Protein AF-A0A395M473-F1 (afdb_monomer_lite)

Secondary structure (DSSP, 8-state):
--SSTTHHHHTTSTTSS--PPPHHHHHHHHHHHHHHHHHHHHHHHHHHHHHHHHHHHHHHHHHHHHHHHTT---HHHHHHHHHHHHHHHHHHHHHHHHHHHHHHHHHHHHHHHHS---HHHHHHHHHHHHHHHHHHHHHHHHHHHHHHHHHHHHHHHHHHHHHHHHHHHHHHHHTT-

Radius of gyration: 30.85 Å; chains: 1; bounding box: 81×18×109 Å

Structure (mmCIF, N/CA/C/O backbone):
data_AF-A0A395M473-F1
#
_entry.id   AF-A0A395M473-F1
#
loop_
_atom_site.group_PDB
_atom_site.id
_atom_site.type_symbol
_atom_site.label_atom_id
_atom_site.label_alt_id
_atom_site.label_comp_id
_atom_site.label_asym_id
_atom_site.label_entity_id
_atom_site.label_seq_id
_atom_site.pdbx_PDB_ins_code
_atom_site.Cartn_x
_atom_site.Cartn_y
_atom_site.Cartn_z
_atom_site.occupancy
_atom_site.B_iso_or_equiv
_atom_site.auth_seq_id
_atom_site.auth_comp_id
_atom_site.auth_asym_id
_atom_site.auth_atom_id
_atom_site.pdbx_PDB_model_num
ATOM 1 N N . MET A 1 1 ? -49.640 -0.826 61.946 1.00 47.56 1 MET A N 1
ATOM 2 C CA . MET A 1 1 ? -48.258 -1.344 61.805 1.00 47.56 1 MET A CA 1
ATOM 3 C C . MET A 1 1 ? -48.010 -2.158 60.526 1.00 47.56 1 MET A C 1
ATOM 5 O O . MET A 1 1 ? -46.864 -2.284 60.138 1.00 47.56 1 MET A O 1
ATOM 9 N N . GLN A 1 2 ? -49.032 -2.677 59.828 1.00 48.66 2 GLN A N 1
ATOM 10 C CA . GLN A 1 2 ? -48.841 -3.592 58.683 1.00 48.66 2 GLN A CA 1
ATOM 11 C C . GLN A 1 2 ? -48.770 -2.907 57.298 1.00 48.66 2 GLN A C 1
ATOM 13 O O . GLN A 1 2 ? -48.443 -3.550 56.309 1.00 48.66 2 GLN A O 1
ATOM 18 N N . LYS A 1 3 ? -49.053 -1.597 57.215 1.00 46.44 3 LYS A N 1
ATOM 19 C CA . LYS A 1 3 ? -49.082 -0.838 55.947 1.00 46.44 3 LYS A CA 1
ATOM 20 C C . LYS A 1 3 ? -47.818 -0.010 55.667 1.00 46.44 3 LYS A C 1
ATOM 22 O O . LYS A 1 3 ? -47.643 0.435 54.541 1.00 46.44 3 LYS A O 1
ATOM 27 N N . LEU A 1 4 ? -46.924 0.160 56.650 1.00 49.34 4 LEU A N 1
ATOM 28 C CA . LEU A 1 4 ? -45.648 0.874 56.458 1.00 49.34 4 LEU A CA 1
ATOM 29 C C . LEU A 1 4 ? -44.514 -0.024 55.936 1.00 49.34 4 LEU A C 1
ATOM 31 O O . LEU A 1 4 ? -43.548 0.483 55.379 1.00 49.34 4 LEU A O 1
ATOM 35 N N . LEU A 1 5 ? -44.639 -1.347 56.068 1.00 50.34 5 LEU A N 1
ATOM 36 C CA . LEU A 1 5 ? -43.609 -2.296 55.627 1.00 50.34 5 LEU A CA 1
ATOM 37 C C . LEU A 1 5 ? -43.625 -2.556 54.111 1.00 50.34 5 LEU A C 1
ATOM 39 O O . LEU A 1 5 ? -42.626 -3.009 53.566 1.00 50.34 5 LEU A O 1
ATOM 43 N N . PHE A 1 6 ? -44.713 -2.220 53.410 1.00 48.31 6 PHE A N 1
ATOM 44 C CA . PHE A 1 6 ? -44.801 -2.398 51.955 1.00 48.31 6 PHE A CA 1
ATOM 45 C C . PHE A 1 6 ? -44.182 -1.246 51.153 1.00 48.31 6 PHE A C 1
ATOM 47 O O . PHE A 1 6 ? -43.722 -1.464 50.037 1.00 48.31 6 PHE A O 1
ATOM 54 N N . PHE A 1 7 ? -44.108 -0.036 51.716 1.00 44.75 7 PHE A N 1
ATOM 55 C CA . PHE A 1 7 ? -43.535 1.120 51.013 1.00 44.75 7 PHE A CA 1
ATOM 56 C C . PHE A 1 7 ? -41.999 1.150 51.036 1.00 44.75 7 PHE A C 1
ATOM 58 O O . PHE A 1 7 ? -41.388 1.696 50.122 1.00 44.75 7 PHE A O 1
ATOM 65 N N . LEU A 1 8 ? -41.367 0.509 52.024 1.00 47.22 8 LEU A N 1
ATOM 66 C CA . LEU A 1 8 ? -39.905 0.385 52.095 1.00 47.22 8 LEU A CA 1
ATOM 67 C C . LEU A 1 8 ? -39.349 -0.792 51.277 1.00 47.22 8 LEU A C 1
ATOM 69 O O . LEU A 1 8 ? -38.161 -0.803 50.977 1.00 47.22 8 LEU A O 1
ATOM 73 N N . LEU A 1 9 ? -40.192 -1.745 50.863 1.00 44.78 9 LEU A N 1
ATOM 74 C CA . LEU A 1 9 ? -39.761 -2.872 50.027 1.00 44.78 9 LEU A CA 1
ATOM 75 C C . LEU A 1 9 ? -39.761 -2.541 48.522 1.00 44.78 9 LEU A C 1
ATOM 77 O O . LEU A 1 9 ? -39.071 -3.196 47.750 1.00 44.78 9 LEU A O 1
ATOM 81 N N . ILE A 1 10 ? -40.513 -1.517 48.099 1.00 49.78 10 ILE A N 1
ATOM 82 C CA . ILE A 1 10 ? -40.657 -1.147 46.679 1.00 49.78 10 ILE A CA 1
ATOM 83 C C . ILE A 1 10 ? -39.619 -0.090 46.255 1.00 49.78 10 ILE A C 1
ATOM 85 O O . ILE A 1 10 ? -39.241 -0.040 45.090 1.00 49.78 10 ILE A O 1
ATOM 89 N N . LEU A 1 11 ? -39.074 0.699 47.192 1.00 46.94 11 LEU A N 1
ATOM 90 C CA . LEU A 1 11 ? -38.023 1.688 46.895 1.00 46.94 11 LEU A CA 1
ATOM 91 C C . LEU A 1 11 ? -36.595 1.108 46.837 1.00 46.94 11 LEU A C 1
ATOM 93 O O . LEU A 1 11 ? -35.667 1.824 46.471 1.00 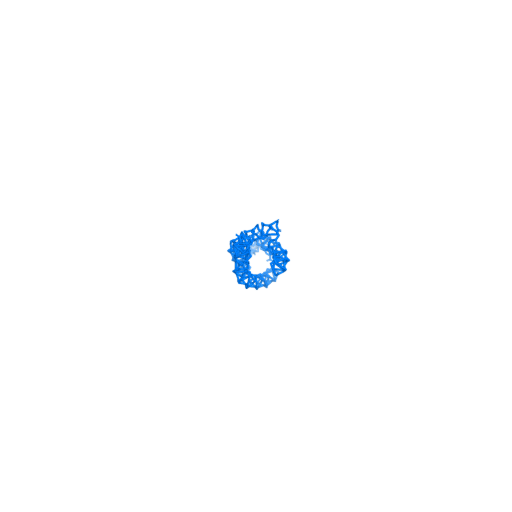46.94 11 LEU A O 1
ATOM 97 N N . GLY A 1 12 ? -36.406 -0.166 47.192 1.00 46.22 12 GLY A N 1
ATOM 98 C CA . GLY A 1 12 ? -35.099 -0.838 47.166 1.00 46.22 12 GLY A CA 1
ATOM 99 C C . GLY A 1 12 ? -34.760 -1.538 45.845 1.00 46.22 12 GLY A C 1
ATOM 100 O O . GLY A 1 12 ? -33.629 -1.985 45.675 1.00 46.22 12 GLY A O 1
ATOM 101 N N . LEU A 1 13 ? -35.712 -1.639 44.909 1.00 48.09 13 LEU A N 1
ATOM 102 C CA . LEU A 1 13 ? -35.548 -2.398 43.661 1.00 48.09 13 LEU A CA 1
ATOM 103 C C . LEU A 1 13 ? -35.296 -1.531 42.416 1.00 48.09 13 LEU A C 1
ATOM 105 O O . LEU A 1 13 ? -35.202 -2.064 41.316 1.00 48.09 13 LEU A O 1
ATOM 109 N N . SER A 1 14 ? -35.157 -0.213 42.573 1.00 50.44 14 SER A N 1
ATOM 110 C CA . SER A 1 14 ? -34.930 0.718 41.453 1.00 50.44 14 SER A CA 1
ATOM 111 C C . SER A 1 14 ? -33.446 0.938 41.122 1.00 50.44 14 SER A C 1
ATOM 113 O O . SER A 1 14 ? -33.132 1.690 40.207 1.00 50.44 14 SER A O 1
ATOM 115 N N . GLY A 1 15 ? -32.527 0.335 41.887 1.00 45.97 15 GLY A N 1
ATOM 116 C CA . GLY A 1 15 ? -31.074 0.512 41.736 1.00 45.97 15 GLY A CA 1
ATOM 117 C C . GLY A 1 15 ? -30.386 -0.510 40.827 1.00 45.97 15 GLY A C 1
ATOM 118 O O . GLY A 1 15 ? -29.175 -0.442 40.638 1.00 45.97 15 GLY A O 1
ATOM 119 N N . LEU A 1 16 ? -31.129 -1.466 40.273 1.00 55.25 16 LEU A N 1
ATOM 120 C CA . LEU A 1 16 ? -30.615 -2.452 39.330 1.00 55.25 16 LEU A CA 1
ATOM 121 C C . LEU A 1 16 ? -31.297 -2.214 37.988 1.00 55.25 16 LEU A C 1
ATOM 123 O O . LEU A 1 16 ? -32.508 -2.039 37.952 1.00 55.25 16 LEU A O 1
ATOM 127 N N . LEU A 1 17 ? -30.522 -2.293 36.904 1.00 55.31 17 LEU A N 1
ATOM 128 C CA . LEU A 1 17 ? -30.926 -2.156 35.492 1.00 55.31 17 LEU A CA 1
ATOM 129 C C . LEU A 1 17 ? -30.682 -0.774 34.872 1.00 55.31 17 LEU A C 1
ATOM 131 O O . LEU A 1 17 ? -31.530 -0.178 34.218 1.00 55.31 17 LEU A O 1
ATOM 135 N N . GLY A 1 18 ? -29.434 -0.334 34.997 1.00 51.81 18 GLY A N 1
ATOM 136 C CA . GLY A 1 18 ? -28.829 0.648 34.108 1.00 51.81 18 GLY A CA 1
ATOM 137 C C . GLY A 1 18 ? -27.312 0.493 34.055 1.00 51.81 18 GLY A C 1
ATOM 138 O O . GLY A 1 18 ? -26.608 1.492 34.150 1.00 51.81 18 GLY A O 1
ATOM 139 N N . CYS A 1 19 ? -26.786 -0.739 33.973 1.00 67.00 19 CYS A N 1
ATOM 140 C CA . CYS A 1 19 ? -25.354 -0.956 33.734 1.00 67.00 19 CYS A CA 1
ATOM 141 C C . CYS A 1 19 ? -25.028 -0.541 32.295 1.00 67.00 19 CYS A C 1
ATOM 143 O O . CYS A 1 19 ? -25.028 -1.361 31.379 1.00 67.00 19 CYS A O 1
ATOM 145 N N . GLY A 1 20 ? -24.816 0.758 32.092 1.00 78.00 20 GLY A N 1
ATOM 146 C CA . GLY A 1 20 ? -24.202 1.274 30.880 1.00 78.00 20 GLY A CA 1
ATOM 147 C C . GLY A 1 20 ? -22.752 0.788 30.743 1.00 78.00 20 GLY A C 1
ATOM 148 O O . GLY A 1 20 ? -22.197 0.206 31.679 1.00 78.00 20 GLY A O 1
ATOM 149 N N . PRO A 1 21 ? -22.127 1.033 29.582 1.00 87.88 21 PRO A N 1
ATOM 150 C CA . PRO A 1 21 ? -20.719 0.731 29.361 1.00 87.88 21 PRO A CA 1
ATOM 151 C C . PRO A 1 21 ? -19.829 1.295 30.467 1.00 87.88 21 PRO A C 1
ATOM 153 O O . PRO A 1 21 ? -19.994 2.444 30.886 1.00 87.88 21 PRO A O 1
ATOM 156 N N . SER A 1 22 ? -18.847 0.512 30.905 1.00 93.44 22 SER A N 1
ATOM 157 C CA . SER A 1 22 ? -17.818 1.011 31.805 1.00 93.44 22 SER A CA 1
ATOM 158 C C . SER A 1 22 ? -16.977 2.086 31.112 1.00 93.44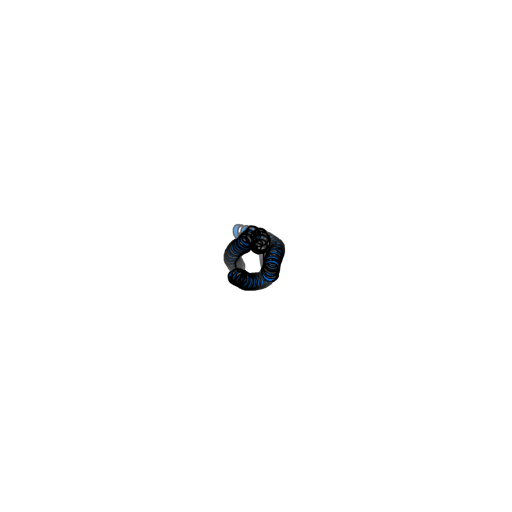 22 SER A C 1
ATOM 160 O O . SER A 1 22 ? -16.848 2.130 29.884 1.00 93.44 22 SER A O 1
ATOM 162 N N . LYS A 1 23 ? -16.339 2.943 31.913 1.00 95.12 23 LYS A N 1
ATOM 163 C CA . LYS A 1 23 ? -15.396 3.945 31.402 1.00 95.12 23 LYS A CA 1
ATOM 164 C C . LYS A 1 23 ? -14.282 3.305 30.562 1.00 95.12 23 LYS A C 1
ATOM 166 O O . LYS A 1 23 ? -13.934 3.843 29.517 1.00 95.12 23 LYS A O 1
ATOM 171 N N . GLU A 1 24 ? -13.767 2.148 30.982 1.00 95.69 24 GLU A N 1
ATOM 172 C CA . GLU A 1 24 ? -12.715 1.430 30.249 1.00 95.69 24 GLU A CA 1
ATOM 173 C C . GLU A 1 24 ? -13.198 0.885 28.898 1.00 95.69 24 GLU A C 1
ATOM 175 O O . GLU A 1 24 ? -12.449 0.915 27.922 1.00 95.69 24 GLU A O 1
ATOM 180 N N . GLN A 1 25 ? -14.447 0.417 28.809 1.00 96.50 25 GLN A N 1
ATOM 181 C CA . GLN A 1 25 ? -15.032 -0.023 27.537 1.00 96.50 25 GLN A CA 1
ATOM 182 C C . GLN A 1 25 ? -15.157 1.144 26.555 1.00 96.50 25 GLN A C 1
ATOM 184 O O . GLN A 1 25 ? -14.794 1.009 25.388 1.00 96.50 25 GLN A O 1
ATOM 189 N N . LEU A 1 26 ? -15.614 2.305 27.032 1.00 96.69 26 LEU A N 1
ATOM 190 C CA . LEU A 1 26 ? -15.718 3.513 26.212 1.00 96.69 26 LEU A CA 1
ATOM 191 C C . LEU A 1 26 ? -14.344 4.003 25.739 1.00 96.69 26 LEU A C 1
ATOM 193 O O . LEU A 1 26 ? -14.192 4.344 24.570 1.00 96.69 26 LEU A O 1
ATOM 197 N N . GLN A 1 27 ? -13.338 3.987 26.616 1.00 98.00 27 GLN A N 1
ATOM 198 C CA . GLN A 1 27 ? -11.962 4.340 26.253 1.00 98.00 27 GLN A CA 1
ATOM 199 C C . GLN A 1 27 ? -11.383 3.381 25.209 1.00 98.00 27 GLN A C 1
ATOM 201 O O . GLN A 1 27 ? -10.837 3.827 24.207 1.00 98.00 27 GLN A O 1
ATOM 206 N N . THR A 1 28 ? -11.570 2.072 25.392 1.00 97.88 28 THR A N 1
ATOM 207 C CA . THR A 1 28 ? -11.076 1.066 24.440 1.00 97.88 28 THR A CA 1
ATOM 208 C C . THR A 1 28 ? -11.758 1.206 23.075 1.00 97.88 28 THR A C 1
ATOM 210 O O . THR A 1 28 ? -11.110 1.064 22.042 1.00 97.88 28 THR A O 1
ATOM 213 N N . LEU A 1 29 ? -13.060 1.519 23.046 1.00 97.75 29 LEU A N 1
ATOM 214 C CA . LEU A 1 29 ? -13.773 1.815 21.799 1.00 97.75 29 LEU A CA 1
ATOM 215 C C . LEU A 1 29 ? -13.198 3.048 21.093 1.00 97.75 29 LEU A C 1
ATOM 217 O O . LEU A 1 29 ? -13.061 3.041 19.871 1.00 97.75 29 LEU A O 1
ATOM 221 N N . GLU A 1 30 ? -12.873 4.095 21.846 1.00 98.31 30 GLU A N 1
ATOM 222 C CA . GLU A 1 30 ? -12.278 5.304 21.280 1.00 98.31 30 GLU A CA 1
ATOM 223 C C . GLU A 1 30 ? -10.879 5.033 20.714 1.00 98.31 30 GLU A C 1
ATOM 225 O O . GLU A 1 30 ? -10.564 5.475 19.612 1.00 98.31 30 GLU A O 1
ATOM 230 N N . GLU A 1 31 ? -10.067 4.229 21.404 1.00 98.56 31 GLU A N 1
ATOM 231 C CA . GLU A 1 31 ? -8.762 3.793 20.899 1.00 98.56 31 GLU A CA 1
ATOM 232 C C . GLU A 1 31 ? -8.883 2.967 19.612 1.00 98.56 31 GLU A C 1
ATOM 234 O O . GLU A 1 31 ? -8.132 3.206 18.669 1.00 98.56 31 GLU A O 1
ATOM 239 N N . LEU A 1 32 ? -9.857 2.052 19.528 1.00 98.38 32 LEU A N 1
ATOM 240 C CA . LEU A 1 32 ? -10.145 1.291 18.306 1.00 98.38 32 LEU A CA 1
ATOM 241 C C . LEU A 1 32 ? -10.508 2.215 17.135 1.00 98.38 32 LEU A C 1
ATOM 243 O O . LEU A 1 32 ? -9.960 2.069 16.043 1.00 98.38 32 LEU A O 1
ATOM 247 N N . LYS A 1 33 ? -11.409 3.181 17.363 1.00 98.44 33 LYS A N 1
ATOM 248 C CA . LYS A 1 33 ? -11.826 4.166 16.351 1.00 98.44 33 LYS A CA 1
ATOM 249 C C . LYS A 1 33 ? -10.657 5.014 15.877 1.00 98.44 33 LYS A C 1
ATOM 251 O O . LYS A 1 33 ? -10.466 5.183 14.673 1.00 98.44 33 LYS A O 1
ATOM 256 N N . LYS A 1 34 ? -9.877 5.535 16.825 1.00 98.62 34 LYS A N 1
ATOM 257 C CA . LYS A 1 34 ? -8.706 6.357 16.539 1.00 98.62 34 LYS A CA 1
ATOM 258 C C . LYS A 1 34 ? -7.686 5.574 15.718 1.00 98.62 34 LYS A C 1
ATOM 260 O O . LYS A 1 34 ? -7.277 6.051 14.667 1.00 98.62 34 LYS A O 1
ATOM 265 N N . LEU A 1 35 ? -7.343 4.362 16.150 1.00 98.50 35 LEU A N 1
ATOM 266 C CA . LEU A 1 35 ? -6.366 3.525 15.461 1.00 98.50 35 LEU A CA 1
ATOM 267 C C . LEU A 1 35 ? -6.825 3.148 14.046 1.00 98.50 35 LEU A C 1
ATOM 269 O O . LEU A 1 35 ? -6.031 3.230 13.115 1.00 98.50 35 LEU A O 1
ATOM 273 N N . ALA A 1 36 ? -8.100 2.787 13.864 1.00 98.31 36 ALA A N 1
ATOM 274 C CA . ALA A 1 36 ? -8.657 2.503 12.539 1.00 98.31 36 ALA A CA 1
ATOM 275 C C . ALA A 1 36 ? -8.586 3.729 11.613 1.00 98.31 36 ALA A C 1
ATOM 277 O O . ALA A 1 36 ? -8.178 3.608 10.459 1.00 98.31 36 ALA A O 1
ATOM 278 N N . SER A 1 37 ? -8.942 4.909 12.128 1.00 98.19 37 SER A N 1
ATOM 279 C CA . SER A 1 37 ? -8.888 6.171 11.381 1.00 98.19 37 SER A CA 1
ATOM 280 C C . SER A 1 37 ? -7.454 6.546 10.984 1.00 98.19 37 SER A C 1
ATOM 282 O O . SER A 1 37 ? -7.185 6.866 9.826 1.00 98.19 37 SER A O 1
ATOM 284 N N . GLU A 1 38 ? -6.504 6.442 11.917 1.00 98.06 38 GLU A N 1
ATOM 285 C CA . GLU A 1 38 ? -5.082 6.702 11.664 1.00 98.06 38 GLU A CA 1
ATOM 286 C C . GLU A 1 38 ? -4.487 5.713 10.655 1.00 98.06 38 GLU A C 1
ATOM 288 O O . GLU A 1 38 ? -3.750 6.124 9.754 1.00 98.06 38 GLU A O 1
ATOM 293 N N . ALA A 1 39 ? -4.834 4.427 10.760 1.00 98.00 39 ALA A N 1
ATOM 294 C CA . ALA A 1 39 ? -4.416 3.403 9.809 1.00 98.00 39 ALA A CA 1
ATOM 295 C C . ALA A 1 39 ? -4.954 3.681 8.399 1.00 98.00 39 ALA A C 1
ATOM 297 O O . ALA A 1 39 ? -4.191 3.627 7.434 1.00 98.00 39 ALA A O 1
ATOM 298 N N . ALA A 1 40 ? -6.239 4.033 8.278 1.00 97.81 40 ALA A N 1
ATOM 299 C CA . ALA A 1 40 ? -6.855 4.373 6.998 1.00 97.81 40 ALA A CA 1
ATOM 300 C C . ALA A 1 40 ? -6.203 5.615 6.369 1.00 97.81 40 ALA A C 1
ATOM 302 O O . ALA A 1 40 ? -5.836 5.586 5.198 1.00 97.81 40 ALA A O 1
ATOM 303 N N . SER A 1 41 ? -5.981 6.671 7.158 1.00 97.31 41 SER A N 1
ATOM 304 C CA . SER A 1 41 ? -5.330 7.908 6.703 1.00 97.31 41 SER A CA 1
ATOM 305 C C . SER A 1 41 ? -3.877 7.685 6.259 1.00 97.31 41 SER A C 1
ATOM 307 O O . SER A 1 41 ? -3.436 8.186 5.218 1.00 97.31 41 SER A O 1
ATOM 309 N N . THR A 1 42 ? -3.130 6.874 7.015 1.00 95.81 42 THR A N 1
ATOM 310 C CA . THR A 1 42 ? -1.750 6.503 6.673 1.00 95.81 42 THR A CA 1
ATOM 311 C C . THR A 1 42 ? -1.715 5.712 5.368 1.00 95.81 42 THR A C 1
ATOM 313 O O . THR A 1 42 ? -0.931 6.029 4.475 1.00 95.81 42 THR A O 1
ATOM 316 N N . HIS A 1 43 ? -2.600 4.723 5.223 1.00 96.38 43 HIS A N 1
ATOM 317 C CA . HIS A 1 43 ? -2.697 3.926 4.006 1.00 96.38 43 HIS A CA 1
ATOM 318 C C . HIS A 1 43 ? -3.134 4.765 2.797 1.00 96.38 43 HIS A C 1
ATOM 320 O O . HIS A 1 43 ? -2.545 4.631 1.733 1.00 96.38 43 HIS A O 1
ATOM 326 N N . GLU A 1 44 ? -4.083 5.693 2.946 1.00 95.25 44 GLU A N 1
ATOM 327 C CA . GLU A 1 44 ? -4.475 6.606 1.862 1.00 95.25 44 GLU A CA 1
ATOM 328 C C . GLU A 1 44 ? -3.299 7.481 1.399 1.00 95.25 44 GLU A C 1
ATOM 330 O O . GLU A 1 44 ? -3.081 7.671 0.201 1.00 95.25 44 GLU A O 1
ATOM 335 N N . THR A 1 45 ? -2.510 7.997 2.345 1.00 94.19 45 THR A N 1
ATOM 336 C CA . THR A 1 45 ? -1.309 8.786 2.037 1.00 94.19 45 THR A CA 1
ATOM 337 C C . THR A 1 45 ? -0.279 7.947 1.285 1.00 94.19 45 THR A C 1
ATOM 339 O O . THR A 1 45 ? 0.269 8.406 0.281 1.00 94.19 45 THR A O 1
ATOM 342 N N . PHE A 1 46 ? -0.057 6.707 1.725 1.00 94.88 46 PHE A N 1
ATOM 343 C CA . PHE A 1 46 ? 0.807 5.761 1.027 1.00 94.88 46 PHE A CA 1
ATOM 344 C C . PHE A 1 46 ? 0.308 5.481 -0.398 1.00 94.88 46 PHE A C 1
ATOM 346 O O . PHE A 1 46 ? 1.085 5.577 -1.345 1.00 94.88 46 PHE A O 1
ATOM 353 N N . MET A 1 47 ? -0.990 5.220 -0.578 1.00 94.44 47 MET A N 1
ATOM 354 C CA . MET A 1 47 ? -1.578 4.925 -1.889 1.00 94.44 47 MET A CA 1
ATOM 355 C C . MET A 1 47 ? -1.404 6.071 -2.886 1.00 94.44 47 MET A C 1
ATOM 357 O O . MET A 1 47 ? -1.144 5.823 -4.060 1.00 94.44 47 MET A O 1
ATOM 361 N N . LYS A 1 48 ? -1.480 7.328 -2.433 1.00 92.56 48 LYS A N 1
ATOM 362 C CA . LYS A 1 48 ? -1.203 8.494 -3.292 1.00 92.56 48 LYS A CA 1
ATOM 363 C C . LYS A 1 48 ? 0.242 8.511 -3.787 1.00 92.56 48 LYS A C 1
ATOM 365 O O . LYS A 1 48 ? 0.478 8.823 -4.951 1.00 92.56 48 LYS A O 1
ATOM 370 N N . ALA A 1 49 ? 1.199 8.181 -2.919 1.00 89.62 49 ALA A N 1
ATOM 371 C CA . ALA A 1 49 ? 2.600 8.073 -3.314 1.00 89.62 49 ALA A CA 1
ATOM 372 C C . ALA A 1 49 ? 2.812 6.897 -4.280 1.00 89.62 49 ALA A C 1
ATOM 374 O O . ALA A 1 49 ? 3.421 7.074 -5.329 1.00 89.62 49 ALA A O 1
ATOM 375 N N . HIS A 1 50 ? 2.246 5.730 -3.971 1.00 92.75 50 HIS A N 1
ATOM 376 C CA . HIS A 1 50 ? 2.368 4.532 -4.799 1.00 92.75 50 HIS A CA 1
ATOM 377 C C . HIS A 1 50 ? 1.758 4.712 -6.197 1.00 92.75 50 HIS A C 1
ATOM 379 O O . HIS A 1 50 ? 2.386 4.356 -7.187 1.00 92.75 50 HIS A O 1
ATOM 385 N N . GLN A 1 51 ? 0.599 5.369 -6.311 1.00 92.19 51 GLN A N 1
ATOM 386 C CA . GLN A 1 51 ? -0.022 5.649 -7.608 1.00 92.19 51 GLN A CA 1
ATOM 387 C C . GLN A 1 51 ? 0.877 6.500 -8.520 1.00 92.19 51 GLN A C 1
ATOM 389 O O . GLN A 1 51 ? 0.922 6.274 -9.729 1.00 92.19 51 GLN A O 1
ATOM 394 N N . LYS A 1 52 ? 1.600 7.475 -7.957 1.00 89.88 52 LYS A N 1
ATOM 395 C CA . LYS A 1 52 ? 2.549 8.282 -8.732 1.00 89.88 52 LYS A CA 1
ATOM 396 C C . LYS A 1 52 ? 3.677 7.407 -9.296 1.00 89.88 52 LYS A C 1
ATOM 398 O O . LYS A 1 52 ? 4.029 7.552 -10.466 1.00 89.88 52 LYS A O 1
ATOM 403 N N . GLU A 1 53 ? 4.213 6.502 -8.484 1.00 90.44 53 GLU A N 1
ATOM 404 C CA . GLU A 1 53 ? 5.286 5.588 -8.892 1.00 90.44 53 GLU A CA 1
ATOM 405 C C . GLU A 1 53 ? 4.819 4.586 -9.957 1.00 90.44 53 GLU A C 1
ATOM 407 O O . GLU A 1 53 ? 5.522 4.360 -10.942 1.00 90.44 53 GLU A O 1
ATOM 412 N N . ASP A 1 54 ? 3.586 4.086 -9.858 1.00 90.88 54 ASP A N 1
ATOM 413 C CA . ASP A 1 54 ? 2.963 3.258 -10.899 1.00 90.88 54 ASP A CA 1
ATOM 414 C C . ASP A 1 54 ? 2.861 3.983 -12.250 1.00 90.88 54 ASP A C 1
ATOM 416 O O . ASP A 1 54 ? 3.031 3.384 -13.317 1.00 90.88 54 ASP A O 1
ATOM 420 N N . GLU A 1 55 ? 2.555 5.281 -12.239 1.00 91.75 55 GLU A N 1
ATOM 421 C CA . GLU A 1 55 ? 2.503 6.086 -13.459 1.00 91.75 55 GLU A CA 1
ATOM 422 C C . GLU A 1 55 ? 3.892 6.304 -14.069 1.00 91.75 55 GLU A C 1
ATOM 424 O O . GLU A 1 55 ? 4.039 6.239 -15.294 1.00 91.75 55 GLU A O 1
ATOM 429 N N . ASP A 1 56 ? 4.906 6.552 -13.237 1.00 90.44 56 ASP A N 1
ATOM 430 C CA . ASP A 1 56 ? 6.304 6.634 -13.670 1.00 90.44 56 A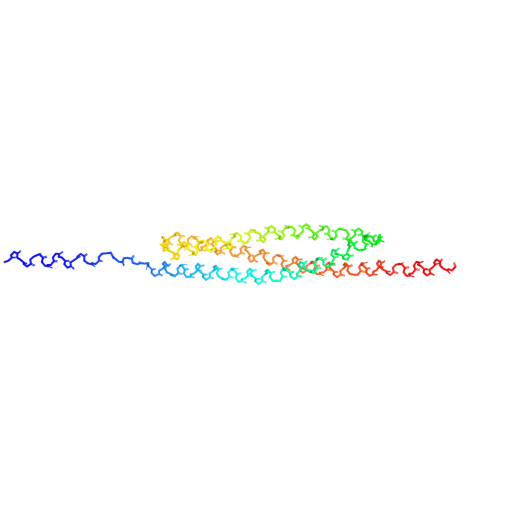SP A CA 1
ATOM 431 C C . ASP A 1 56 ? 6.773 5.306 -14.273 1.00 90.44 56 ASP A C 1
ATOM 433 O O . ASP A 1 56 ? 7.373 5.288 -15.353 1.00 90.44 56 ASP A O 1
ATOM 437 N N . HIS A 1 57 ? 6.404 4.189 -13.647 1.00 91.81 57 HIS A N 1
ATOM 438 C CA . HIS A 1 57 ? 6.718 2.865 -14.155 1.00 91.81 57 HIS A CA 1
ATOM 439 C C . HIS A 1 57 ? 6.070 2.595 -15.518 1.00 91.81 57 HIS A C 1
ATOM 441 O O . HIS A 1 57 ? 6.756 2.211 -16.466 1.00 91.81 57 HIS A O 1
ATOM 447 N N . LYS A 1 58 ? 4.773 2.893 -15.677 1.00 91.88 58 LYS A N 1
ATOM 448 C CA . LYS A 1 58 ? 4.070 2.757 -16.969 1.00 91.88 58 LYS A CA 1
ATOM 449 C C . LYS A 1 58 ? 4.738 3.566 -18.080 1.00 91.88 58 LYS A C 1
ATOM 451 O O . LYS A 1 58 ? 4.828 3.099 -19.216 1.00 91.88 58 LYS A O 1
ATOM 456 N N . ARG A 1 59 ? 5.230 4.774 -17.777 1.00 92.56 59 ARG A N 1
ATOM 457 C CA . ARG A 1 59 ? 5.986 5.589 -18.746 1.00 92.56 59 ARG A CA 1
ATOM 458 C C . ARG A 1 59 ? 7.299 4.919 -19.149 1.00 92.56 59 ARG A C 1
ATOM 460 O O . ARG A 1 59 ? 7.654 4.946 -20.330 1.00 92.56 59 ARG A O 1
ATOM 467 N N . MET A 1 60 ? 8.017 4.327 -18.197 1.00 93.06 60 MET A N 1
ATOM 468 C CA . MET A 1 60 ? 9.246 3.584 -18.478 1.00 93.06 60 MET A CA 1
ATOM 469 C C . MET A 1 60 ? 8.962 2.350 -19.347 1.00 93.06 60 MET A C 1
ATOM 471 O O . MET A 1 60 ? 9.610 2.183 -20.382 1.00 93.06 60 MET A O 1
ATOM 475 N N . GLU A 1 61 ? 7.935 1.561 -19.018 1.00 93.75 61 GLU A N 1
ATOM 476 C CA . GLU A 1 61 ? 7.526 0.392 -19.808 1.00 93.75 61 GLU A CA 1
ATOM 477 C C . GLU A 1 61 ? 7.166 0.756 -21.254 1.00 93.75 61 GLU A C 1
ATOM 479 O O . GLU A 1 61 ? 7.647 0.122 -22.190 1.00 93.75 61 GLU A O 1
ATOM 484 N N . GLN A 1 62 ? 6.399 1.828 -21.472 1.00 94.00 62 GLN A N 1
ATOM 485 C CA . GLN A 1 62 ? 6.054 2.294 -22.823 1.00 94.00 62 GLN A CA 1
ATOM 486 C C . GLN A 1 62 ? 7.293 2.672 -23.649 1.00 94.00 62 GLN A C 1
ATOM 488 O O . GLN A 1 62 ? 7.376 2.400 -24.855 1.00 94.00 62 GLN A O 1
ATOM 493 N N . ARG A 1 63 ? 8.279 3.309 -23.008 1.00 93.06 63 ARG A N 1
ATOM 494 C CA . ARG A 1 63 ? 9.555 3.648 -23.650 1.00 93.06 63 ARG A CA 1
ATOM 495 C C . ARG A 1 63 ? 10.362 2.397 -23.963 1.00 93.06 63 ARG A C 1
ATOM 497 O O . ARG A 1 63 ? 10.934 2.309 -25.049 1.00 93.06 63 ARG A O 1
ATOM 504 N N . TYR A 1 64 ? 10.383 1.432 -23.052 1.00 95.50 64 TYR A N 1
ATOM 505 C CA . TYR A 1 64 ? 10.995 0.131 -23.281 1.00 95.50 64 TYR A CA 1
ATOM 506 C C . TYR A 1 64 ? 10.361 -0.602 -24.462 1.00 95.50 64 TYR A C 1
ATOM 508 O O . TYR A 1 64 ? 11.088 -1.018 -25.361 1.00 95.50 64 TYR A O 1
ATOM 516 N N . ASP A 1 65 ? 9.034 -0.694 -24.520 1.00 95.50 65 ASP A N 1
ATOM 517 C CA . ASP A 1 65 ? 8.330 -1.366 -25.613 1.00 95.50 65 ASP A CA 1
ATOM 518 C C . ASP A 1 65 ? 8.646 -0.707 -26.962 1.00 95.50 65 ASP A C 1
ATOM 520 O O . ASP A 1 65 ? 8.903 -1.392 -27.954 1.00 95.50 65 ASP A O 1
ATOM 524 N N . SER A 1 66 ? 8.738 0.626 -26.984 1.00 94.19 66 SER A N 1
ATOM 525 C CA . SER A 1 66 ? 9.152 1.388 -28.168 1.00 94.19 66 SER A CA 1
ATOM 526 C C . SER A 1 66 ? 10.592 1.070 -28.597 1.00 94.19 66 SER A C 1
ATOM 528 O O . SER A 1 66 ? 10.861 0.860 -29.783 1.00 94.19 66 SER A O 1
ATOM 530 N N . LEU A 1 67 ? 11.534 1.004 -27.649 1.00 93.56 67 LEU A N 1
ATOM 531 C CA . LEU A 1 67 ? 12.924 0.622 -27.924 1.00 93.56 67 LEU A CA 1
ATOM 532 C C . LEU A 1 67 ? 13.017 -0.823 -28.413 1.00 93.56 67 LEU A C 1
ATOM 534 O O . LEU A 1 67 ? 13.730 -1.100 -29.377 1.00 93.56 67 LEU A O 1
ATOM 538 N N . LYS A 1 68 ? 12.276 -1.735 -27.787 1.00 94.31 68 LYS A N 1
ATOM 539 C CA . LYS A 1 68 ? 12.237 -3.151 -28.144 1.00 94.31 68 LYS A CA 1
ATOM 540 C C . LYS A 1 68 ? 11.687 -3.365 -29.548 1.00 94.31 68 LYS A C 1
ATOM 542 O O . LYS A 1 68 ? 12.318 -4.058 -30.342 1.00 94.31 68 LYS A O 1
ATOM 547 N N . ALA A 1 69 ? 10.576 -2.713 -29.892 1.00 94.69 69 ALA A N 1
ATOM 548 C CA . ALA A 1 69 ? 10.000 -2.754 -31.235 1.00 94.69 69 ALA A CA 1
ATOM 549 C C . ALA A 1 69 ? 10.968 -2.213 -32.303 1.00 94.69 69 ALA A C 1
ATOM 551 O O . ALA A 1 69 ? 11.001 -2.711 -33.426 1.00 94.69 69 ALA A O 1
ATOM 552 N N . ALA A 1 70 ? 11.801 -1.233 -31.944 1.00 92.50 70 ALA A N 1
ATOM 553 C CA . ALA A 1 70 ? 12.846 -0.701 -32.813 1.00 92.50 70 ALA A CA 1
ATOM 554 C C . ALA A 1 70 ? 14.124 -1.569 -32.870 1.00 92.50 70 ALA A C 1
ATOM 556 O O . ALA A 1 70 ? 15.083 -1.176 -33.538 1.00 92.50 70 ALA A O 1
ATOM 557 N N . GLY A 1 71 ? 14.177 -2.705 -32.161 1.00 92.38 71 GLY A N 1
ATOM 558 C CA . GLY A 1 71 ? 15.368 -3.556 -32.056 1.00 92.38 71 GLY A CA 1
ATOM 559 C C . GLY A 1 71 ? 16.515 -2.914 -31.267 1.00 92.38 71 GLY A C 1
ATOM 560 O O . GLY A 1 71 ? 17.680 -3.209 -31.520 1.00 92.38 71 GLY A O 1
ATOM 561 N N . LYS A 1 72 ? 16.193 -1.987 -30.356 1.00 90.44 72 LYS A N 1
ATOM 562 C CA . LYS A 1 72 ? 17.144 -1.167 -29.588 1.00 90.44 72 LYS A CA 1
ATOM 563 C C . LYS A 1 72 ? 17.161 -1.480 -28.094 1.00 90.44 72 LYS A C 1
ATOM 565 O O . LYS A 1 72 ? 17.907 -0.828 -27.364 1.00 90.44 72 LYS A O 1
ATOM 570 N N . SER A 1 73 ? 16.337 -2.417 -27.624 1.00 93.06 73 SER A N 1
ATOM 571 C CA . SER A 1 73 ? 16.441 -2.863 -26.236 1.00 93.06 73 SER A CA 1
ATOM 572 C C . SER A 1 73 ? 17.743 -3.638 -26.027 1.00 93.06 73 SER A C 1
ATOM 574 O O . SER A 1 73 ? 18.290 -4.249 -26.948 1.00 93.06 73 SER A O 1
ATOM 576 N N . THR A 1 74 ? 18.265 -3.580 -24.807 1.00 92.81 74 THR A N 1
ATOM 577 C CA . THR A 1 74 ? 19.433 -4.361 -24.392 1.00 92.81 74 THR A CA 1
ATOM 578 C C . THR A 1 74 ? 18.999 -5.439 -23.398 1.00 92.81 74 THR A C 1
ATOM 580 O O . THR A 1 74 ? 18.000 -5.250 -22.702 1.00 92.81 74 THR A O 1
ATOM 583 N N . PRO A 1 75 ? 19.765 -6.534 -23.233 1.00 93.56 75 PRO A N 1
ATOM 584 C CA . PRO A 1 75 ? 19.461 -7.540 -22.213 1.00 93.56 75 PRO A CA 1
ATOM 585 C C . PRO A 1 75 ? 19.341 -6.964 -20.792 1.00 93.56 75 PRO A C 1
ATOM 587 O O . PRO A 1 75 ? 18.566 -7.463 -19.981 1.00 93.56 75 PRO A O 1
ATOM 590 N N . ALA A 1 76 ? 20.077 -5.888 -20.492 1.00 93.88 76 ALA A N 1
ATOM 591 C CA . ALA A 1 76 ? 19.984 -5.192 -19.211 1.00 93.88 76 ALA A CA 1
ATOM 592 C C . ALA A 1 76 ? 18.630 -4.481 -19.034 1.00 93.88 76 ALA A C 1
ATOM 594 O O . ALA A 1 76 ? 18.032 -4.581 -17.964 1.00 93.88 76 ALA A O 1
ATOM 595 N N . MET A 1 77 ? 18.119 -3.816 -20.079 1.00 94.69 77 MET A N 1
ATOM 596 C CA . MET A 1 77 ? 16.772 -3.229 -20.063 1.00 94.69 77 MET A CA 1
ATOM 597 C C . MET A 1 77 ? 15.696 -4.308 -19.916 1.00 94.69 77 MET A C 1
ATOM 599 O O . MET A 1 77 ? 14.795 -4.163 -19.094 1.00 94.69 77 MET A O 1
ATOM 603 N N . ASP A 1 78 ? 15.813 -5.403 -20.673 1.00 94.44 78 ASP A N 1
ATOM 604 C CA . ASP A 1 78 ? 14.866 -6.519 -20.623 1.00 94.44 78 ASP A CA 1
ATOM 605 C C . ASP A 1 78 ? 14.787 -7.110 -19.200 1.00 94.44 78 ASP A C 1
ATOM 607 O O . ASP A 1 78 ? 13.695 -7.328 -18.670 1.00 94.44 78 ASP A O 1
ATOM 611 N N . SER A 1 79 ? 15.944 -7.325 -18.561 1.00 95.38 79 SER A N 1
ATOM 612 C CA . SER A 1 79 ? 16.026 -7.844 -17.191 1.00 95.38 79 SER A CA 1
ATOM 613 C C . SER A 1 79 ? 15.457 -6.872 -16.158 1.00 95.38 79 SER A C 1
ATOM 615 O O . SER A 1 79 ? 14.803 -7.311 -15.213 1.00 95.38 79 SER A O 1
ATOM 617 N N . MET A 1 80 ? 15.703 -5.569 -16.316 1.00 95.06 80 MET A N 1
ATOM 618 C CA . MET A 1 80 ? 15.195 -4.536 -15.410 1.00 95.06 80 MET A CA 1
ATOM 619 C C . MET A 1 80 ? 13.666 -4.477 -15.441 1.00 95.06 80 MET A C 1
ATOM 621 O O . MET A 1 80 ? 13.027 -4.563 -14.396 1.00 95.06 80 MET A O 1
ATOM 625 N N . VAL A 1 81 ? 13.072 -4.428 -16.637 1.00 94.44 81 VAL A N 1
ATOM 626 C CA . VAL A 1 81 ? 11.610 -4.414 -16.801 1.00 94.44 81 VAL A CA 1
ATOM 627 C C . VAL A 1 81 ? 10.981 -5.694 -16.251 1.00 94.44 81 VAL A C 1
ATOM 629 O O . VAL A 1 81 ? 9.955 -5.638 -15.579 1.00 94.44 81 VAL A O 1
ATOM 632 N N . ALA A 1 82 ? 11.598 -6.857 -16.482 1.00 94.38 82 ALA A N 1
ATOM 633 C CA . ALA A 1 82 ? 11.111 -8.113 -15.916 1.00 94.38 82 ALA A CA 1
ATOM 634 C C . ALA A 1 82 ? 11.128 -8.108 -14.375 1.00 94.38 82 ALA A C 1
ATOM 636 O O . ALA A 1 82 ? 10.164 -8.555 -13.751 1.00 94.38 82 ALA A O 1
ATOM 637 N N . ALA A 1 83 ? 12.193 -7.578 -13.765 1.00 94.12 83 ALA A N 1
ATOM 638 C CA . ALA A 1 83 ? 12.304 -7.463 -12.313 1.00 94.12 83 ALA A CA 1
ATOM 639 C C . ALA A 1 83 ? 11.244 -6.517 -11.731 1.00 94.12 83 ALA A C 1
ATOM 641 O O . ALA A 1 83 ? 10.589 -6.862 -10.749 1.00 94.12 83 ALA A O 1
ATOM 642 N N . HIS A 1 84 ? 11.026 -5.359 -12.359 1.00 93.62 84 HIS A N 1
ATOM 643 C CA . HIS A 1 84 ? 10.008 -4.410 -11.909 1.00 93.62 84 HIS A CA 1
ATOM 644 C C . HIS A 1 84 ? 8.587 -4.971 -12.041 1.00 93.62 84 HIS A C 1
ATOM 646 O O . HIS A 1 84 ? 7.812 -4.851 -11.099 1.00 93.62 84 HIS A O 1
ATOM 652 N N . LYS A 1 85 ? 8.256 -5.679 -13.130 1.00 91.81 85 LYS A N 1
ATOM 653 C CA . LYS A 1 85 ? 6.950 -6.355 -13.274 1.00 91.81 85 LYS A CA 1
ATOM 654 C C . LYS A 1 85 ? 6.682 -7.358 -12.155 1.00 91.81 85 LYS A C 1
ATOM 656 O O . LYS A 1 85 ? 5.576 -7.419 -11.619 1.00 91.81 85 LYS A O 1
ATOM 661 N N . ALA A 1 86 ? 7.694 -8.145 -11.789 1.00 93.44 86 ALA A N 1
ATOM 662 C CA . ALA A 1 86 ? 7.580 -9.086 -10.681 1.00 93.44 86 ALA A CA 1
ATOM 663 C C . ALA A 1 86 ? 7.371 -8.364 -9.340 1.00 93.44 86 ALA A C 1
ATOM 665 O O . ALA A 1 86 ? 6.588 -8.825 -8.511 1.00 93.44 86 ALA A O 1
ATOM 666 N N . LEU A 1 87 ? 8.050 -7.234 -9.139 1.00 93.75 87 LEU A N 1
ATOM 667 C CA . LEU A 1 87 ? 7.931 -6.419 -7.936 1.00 93.75 87 LEU A CA 1
ATOM 668 C C . LEU A 1 87 ? 6.552 -5.752 -7.821 1.00 93.75 87 LEU A C 1
ATOM 670 O O . LEU A 1 87 ? 5.928 -5.844 -6.770 1.00 93.75 87 LEU A O 1
ATOM 674 N N . LEU A 1 88 ? 6.022 -5.186 -8.908 1.00 91.44 88 LEU A N 1
ATOM 675 C CA . LEU A 1 88 ? 4.678 -4.601 -8.930 1.00 91.44 88 LEU A CA 1
ATOM 676 C C . LEU A 1 88 ? 3.586 -5.624 -8.608 1.00 91.44 88 LEU A C 1
ATOM 678 O O . LEU A 1 88 ? 2.671 -5.337 -7.843 1.00 91.44 88 LEU A O 1
ATOM 682 N N . SER A 1 89 ? 3.710 -6.853 -9.114 1.00 92.00 89 SER A N 1
ATOM 683 C CA . SER A 1 89 ? 2.774 -7.926 -8.758 1.00 92.00 89 SER A CA 1
ATOM 684 C C . SER A 1 89 ? 2.811 -8.260 -7.255 1.00 92.00 89 SER A C 1
ATOM 686 O O . SER A 1 89 ? 1.777 -8.550 -6.642 1.00 92.00 89 SER A O 1
ATOM 688 N N . GLN A 1 90 ? 3.990 -8.178 -6.627 1.00 94.44 90 GLN A N 1
ATOM 689 C CA . GLN A 1 90 ? 4.114 -8.317 -5.173 1.00 94.44 90 GLN A CA 1
ATOM 690 C C . GLN A 1 90 ? 3.482 -7.128 -4.444 1.00 94.44 90 GLN A C 1
ATOM 692 O O . GLN A 1 90 ? 2.803 -7.333 -3.435 1.00 94.44 90 GLN A O 1
ATOM 697 N N . HIS A 1 91 ? 3.667 -5.906 -4.953 1.00 95.25 91 HIS A N 1
ATOM 698 C CA . HIS A 1 91 ? 3.052 -4.705 -4.388 1.00 95.25 91 HIS A CA 1
ATOM 699 C C . HIS A 1 91 ? 1.531 -4.798 -4.389 1.00 95.25 91 HIS A C 1
ATOM 701 O O . HIS A 1 91 ? 0.922 -4.647 -3.332 1.00 95.25 91 HIS A O 1
ATOM 707 N N . GLU A 1 92 ? 0.930 -5.167 -5.519 1.00 93.19 92 GLU A N 1
ATOM 708 C CA . GLU A 1 92 ? -0.517 -5.356 -5.650 1.00 93.19 92 GLU A CA 1
ATOM 709 C C . GLU A 1 92 ? -1.053 -6.390 -4.646 1.00 93.19 92 GLU A C 1
ATOM 711 O O . GLU A 1 92 ? -2.059 -6.162 -3.972 1.00 93.19 92 GLU A O 1
ATOM 716 N N . THR A 1 93 ? -0.341 -7.508 -4.474 1.00 95.25 93 THR A N 1
ATOM 717 C CA . THR A 1 93 ? -0.712 -8.545 -3.498 1.00 95.25 93 THR A CA 1
ATOM 718 C C . THR A 1 93 ? -0.742 -7.993 -2.072 1.00 95.25 93 THR A C 1
ATOM 720 O O . THR A 1 93 ? -1.687 -8.245 -1.319 1.00 95.25 93 THR A O 1
ATOM 723 N N . VAL A 1 94 ? 0.279 -7.225 -1.690 1.00 95.75 94 VAL A N 1
ATOM 724 C CA . VAL A 1 94 ? 0.350 -6.620 -0.357 1.00 95.75 94 VAL A CA 1
ATOM 725 C C . VAL A 1 94 ? -0.718 -5.538 -0.192 1.00 95.75 94 VAL A C 1
ATOM 727 O O . VAL A 1 94 ? -1.361 -5.505 0.855 1.00 95.75 94 VAL A O 1
ATOM 730 N N . MET A 1 95 ? -0.969 -4.704 -1.204 1.00 94.50 95 MET A N 1
ATOM 731 C CA . MET A 1 95 ? -2.023 -3.682 -1.159 1.00 94.50 95 MET A CA 1
ATOM 732 C C . MET A 1 95 ? -3.404 -4.295 -0.953 1.00 94.50 95 MET A C 1
ATOM 734 O O . MET A 1 95 ? -4.132 -3.876 -0.053 1.00 94.50 95 MET A O 1
ATOM 738 N N . ASN A 1 96 ? -3.729 -5.354 -1.691 1.00 94.12 96 ASN A N 1
ATOM 739 C CA . ASN A 1 96 ? -4.992 -6.068 -1.523 1.00 94.12 96 ASN A CA 1
ATOM 740 C C . ASN A 1 96 ? -5.139 -6.642 -0.105 1.00 94.12 96 ASN A C 1
ATOM 742 O O . ASN A 1 96 ? -6.182 -6.484 0.530 1.00 94.12 96 ASN A O 1
ATOM 746 N N . ALA A 1 97 ? -4.077 -7.245 0.440 1.00 95.75 97 ALA A N 1
ATOM 747 C CA . ALA A 1 97 ? -4.094 -7.750 1.813 1.00 95.75 97 ALA A CA 1
ATOM 748 C C . ALA A 1 97 ? -4.297 -6.628 2.850 1.00 95.75 97 ALA A C 1
ATOM 750 O O . ALA A 1 97 ? -5.008 -6.809 3.839 1.00 95.75 97 ALA A O 1
ATOM 751 N N . GLN A 1 98 ? -3.696 -5.457 2.631 1.00 96.94 98 GLN A N 1
ATOM 752 C CA . GLN A 1 98 ? -3.858 -4.296 3.505 1.00 96.94 98 GLN A CA 1
ATOM 753 C C . GLN A 1 98 ? -5.269 -3.698 3.439 1.00 96.94 98 GLN A C 1
ATOM 755 O O . GLN A 1 98 ? -5.814 -3.324 4.478 1.00 96.94 98 GLN A O 1
ATOM 760 N N . MET A 1 99 ? -5.888 -3.657 2.257 1.00 96.06 99 MET A N 1
ATOM 761 C CA . MET A 1 99 ? -7.281 -3.225 2.107 1.00 96.06 99 MET A CA 1
ATOM 762 C C . MET A 1 99 ? -8.242 -4.126 2.893 1.00 96.06 99 MET A C 1
ATOM 764 O O . MET A 1 99 ? -9.130 -3.621 3.582 1.00 96.06 99 MET A O 1
ATOM 768 N N . GLU A 1 100 ? -8.031 -5.444 2.871 1.00 97.00 100 GLU A N 1
ATOM 769 C CA . GLU A 1 100 ? -8.825 -6.378 3.681 1.00 97.00 100 GLU A CA 1
ATOM 770 C C . GLU A 1 100 ? -8.612 -6.167 5.191 1.00 97.00 100 GLU A C 1
ATOM 772 O O . GLU A 1 100 ? -9.575 -6.208 5.962 1.00 97.00 100 GLU A O 1
ATOM 777 N N . LYS A 1 101 ? -7.385 -5.851 5.636 1.00 97.19 101 LYS A N 1
ATOM 778 C CA . LYS A 1 101 ? -7.128 -5.474 7.040 1.00 97.19 101 LYS A CA 1
ATOM 779 C C . LYS A 1 101 ? -7.901 -4.212 7.440 1.00 97.19 101 LYS A C 1
ATOM 781 O O . LYS A 1 101 ? -8.550 -4.203 8.484 1.00 97.19 101 LYS A O 1
ATOM 786 N N . LEU A 1 102 ? -7.896 -3.171 6.606 1.00 98.06 102 LEU A N 1
ATOM 787 C CA . LEU A 1 102 ? -8.637 -1.931 6.874 1.00 98.06 102 LEU A CA 1
ATOM 788 C C . LEU A 1 102 ? -10.150 -2.152 6.929 1.00 98.06 102 LEU A C 1
ATOM 790 O O . LEU A 1 102 ? -10.826 -1.601 7.799 1.00 98.06 102 LEU A O 1
ATOM 794 N N . LYS A 1 103 ? -10.683 -2.998 6.046 1.00 97.94 103 LYS A N 1
ATOM 795 C CA . LYS A 1 103 ? -12.090 -3.401 6.088 1.00 97.94 103 LYS A CA 1
ATOM 796 C C . LYS A 1 103 ? -12.425 -4.133 7.390 1.00 97.94 103 LYS A C 1
ATOM 798 O O . LYS A 1 103 ? -13.420 -3.810 8.031 1.00 97.94 103 LYS A O 1
ATOM 803 N N . SER A 1 104 ? -11.563 -5.052 7.823 1.00 98.06 104 SER A N 1
ATOM 804 C CA . SER A 1 104 ? -11.702 -5.732 9.116 1.00 98.06 104 SER A CA 1
ATOM 805 C C . SER A 1 104 ? -11.689 -4.745 10.294 1.00 98.06 104 SER A C 1
ATOM 807 O O . SER A 1 104 ? -12.498 -4.864 11.214 1.00 98.06 104 SER A O 1
ATOM 809 N N . PHE A 1 105 ? -10.841 -3.710 10.257 1.00 98.38 105 PHE A N 1
ATOM 810 C CA . PHE A 1 105 ? -10.830 -2.667 11.291 1.00 98.38 105 PHE A CA 1
ATOM 811 C C . PHE A 1 105 ? -12.158 -1.907 11.357 1.00 98.38 105 PHE A C 1
ATOM 813 O O . PHE A 1 105 ? -12.695 -1.700 12.448 1.00 98.38 105 PHE A O 1
ATOM 820 N N . ASP A 1 106 ? -12.715 -1.527 10.206 1.00 98.06 106 ASP A N 1
ATOM 821 C CA . ASP A 1 106 ? -14.027 -0.880 10.122 1.00 98.06 106 ASP A CA 1
ATOM 822 C C . ASP A 1 106 ? -15.148 -1.792 10.658 1.00 98.06 106 ASP A C 1
ATOM 824 O O . ASP A 1 106 ? -15.995 -1.349 11.437 1.00 98.06 106 ASP A O 1
ATOM 828 N N . GLU A 1 107 ? -15.118 -3.089 10.342 1.00 98.06 107 GLU A N 1
ATOM 829 C CA . GLU A 1 107 ? -16.060 -4.075 10.883 1.00 98.06 107 GLU A CA 1
ATOM 830 C C . GLU A 1 107 ? -15.961 -4.202 12.414 1.00 98.06 107 GLU A C 1
ATOM 832 O O . GLU A 1 107 ? -16.987 -4.212 13.104 1.00 98.06 107 GLU A O 1
ATOM 837 N N . VAL A 1 108 ? -14.745 -4.232 12.971 1.00 97.75 108 VAL A N 1
ATOM 838 C CA . VAL A 1 108 ? -14.507 -4.255 14.425 1.00 97.75 108 VAL A CA 1
ATOM 839 C C . VAL A 1 108 ? -15.039 -2.984 15.092 1.00 97.75 108 VAL A C 1
ATOM 841 O O . VAL A 1 108 ? -15.731 -3.061 16.114 1.00 97.75 108 VAL A O 1
ATOM 844 N N . VAL A 1 109 ? -14.768 -1.814 14.510 1.00 97.69 109 VAL A N 1
ATOM 845 C CA . VAL A 1 109 ? -15.262 -0.527 15.018 1.00 97.69 109 VAL A CA 1
ATOM 846 C C . VAL A 1 109 ? -16.789 -0.467 14.968 1.00 97.69 109 VAL A C 1
ATOM 848 O O . VAL A 1 109 ? -17.417 -0.068 15.955 1.00 97.69 109 VAL A O 1
ATOM 851 N N . LYS A 1 110 ? -17.409 -0.901 13.864 1.00 97.38 110 LYS A N 1
ATOM 852 C CA . LYS A 1 110 ? -18.871 -0.973 13.718 1.00 97.38 110 LYS A CA 1
ATOM 853 C C . LYS A 1 110 ? -19.491 -1.909 14.746 1.00 97.38 110 LYS A C 1
ATOM 855 O O . LYS A 1 110 ? -20.440 -1.509 15.422 1.00 97.38 110 LYS A O 1
ATOM 860 N N . LYS A 1 111 ? -18.924 -3.110 14.920 1.00 96.69 111 LYS A N 1
ATOM 861 C CA . LYS A 1 111 ? -19.363 -4.097 15.919 1.00 96.69 111 LYS A CA 1
ATOM 862 C C . LYS A 1 111 ? -19.438 -3.463 17.307 1.00 96.69 111 LYS A C 1
ATOM 864 O O . LYS A 1 111 ? -20.500 -3.489 17.927 1.00 96.69 111 LYS A O 1
ATOM 869 N N . TYR A 1 112 ? -18.340 -2.867 17.774 1.00 96.38 112 TYR A N 1
ATOM 870 C CA . TYR A 1 112 ? -18.267 -2.341 19.140 1.00 96.38 112 TYR A CA 1
ATOM 871 C C . TYR A 1 112 ? -18.915 -0.966 19.329 1.00 96.38 112 TYR A C 1
ATOM 873 O O . TYR A 1 112 ? -19.247 -0.605 20.456 1.00 96.38 112 TYR A O 1
ATOM 881 N N . THR A 1 113 ? -19.167 -0.227 18.245 1.00 93.00 113 THR A N 1
ATOM 882 C CA . THR A 1 113 ? -20.003 0.983 18.277 1.00 93.00 113 THR A CA 1
ATOM 883 C C . THR A 1 113 ? -21.485 0.636 18.407 1.00 93.00 113 THR A C 1
ATOM 885 O O . THR A 1 113 ? -22.185 1.262 19.196 1.00 93.00 113 THR A O 1
ATOM 888 N N . ALA A 1 114 ? -21.969 -0.363 17.660 1.00 93.38 114 ALA A N 1
ATOM 889 C CA . ALA A 1 114 ? -23.366 -0.794 17.717 1.00 93.38 114 ALA A CA 1
ATOM 890 C C . ALA A 1 114 ? -23.698 -1.485 19.046 1.00 93.38 114 ALA A C 1
ATOM 892 O O . ALA A 1 114 ? -24.774 -1.291 19.611 1.00 93.38 114 ALA A O 1
ATOM 893 N N . LYS A 1 115 ? -22.762 -2.294 19.551 1.00 92.75 115 LYS A N 1
ATOM 894 C CA . LYS A 1 115 ? -22.882 -2.966 20.839 1.00 92.75 115 LYS A CA 1
ATOM 895 C C . LYS A 1 115 ? -21.515 -3.040 21.500 1.00 92.75 115 LYS A C 1
ATOM 897 O O . LYS A 1 115 ? -20.656 -3.802 21.061 1.00 92.75 115 LYS A O 1
ATOM 902 N N . ILE A 1 116 ? -21.351 -2.288 22.587 1.00 90.94 116 ILE A N 1
ATOM 903 C CA . ILE A 1 116 ? -20.159 -2.367 23.437 1.00 90.94 116 ILE A CA 1
ATOM 904 C C . ILE A 1 116 ? -19.932 -3.836 23.821 1.00 90.94 116 ILE A C 1
ATOM 906 O O . ILE A 1 116 ? -20.840 -4.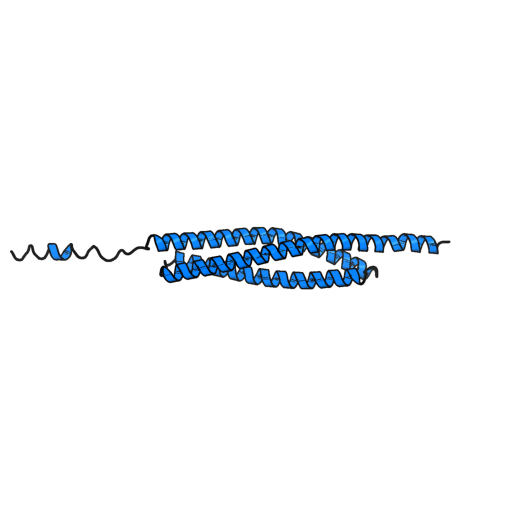505 24.319 1.00 90.94 116 ILE A O 1
ATOM 910 N N . GLY A 1 117 ? -18.735 -4.336 23.516 1.00 88.69 117 GLY A N 1
ATOM 911 C CA . GLY A 1 117 ? -18.344 -5.717 23.776 1.00 88.69 117 GLY A CA 1
ATOM 912 C C . GLY A 1 117 ? -17.822 -5.922 25.192 1.00 88.69 117 GLY A C 1
ATOM 913 O O . GLY A 1 117 ? -17.647 -4.974 25.960 1.00 88.69 117 GLY A O 1
ATOM 914 N N . GLU A 1 118 ? -17.518 -7.173 25.521 1.00 93.31 118 GLU A N 1
ATOM 915 C CA . GLU A 1 118 ? -16.770 -7.496 26.733 1.00 93.31 118 GLU A CA 1
ATOM 916 C C . GLU A 1 118 ? -15.393 -6.829 26.688 1.00 93.31 118 GLU A C 1
ATOM 918 O O . GLU A 1 118 ? -14.692 -6.867 25.672 1.00 93.31 118 GLU A O 1
ATOM 923 N N . LEU A 1 119 ? -14.979 -6.226 27.803 1.00 91.94 119 LEU A N 1
ATOM 924 C CA . LEU A 1 119 ? -13.743 -5.443 27.855 1.00 91.94 119 LEU A CA 1
ATOM 925 C C . LEU A 1 119 ? -12.513 -6.264 27.436 1.00 91.94 119 LEU A C 1
ATOM 927 O O . LEU A 1 119 ? -11.643 -5.759 26.728 1.00 91.94 119 LEU A O 1
ATOM 931 N N . ALA A 1 120 ? -12.448 -7.534 27.845 1.00 95.56 120 ALA A N 1
ATOM 932 C CA . ALA A 1 120 ? -11.352 -8.432 27.489 1.00 95.56 120 ALA A CA 1
ATOM 933 C C . ALA A 1 120 ? -11.281 -8.695 25.974 1.00 95.56 120 ALA A C 1
ATOM 935 O O . ALA A 1 120 ? -10.192 -8.703 25.397 1.00 95.56 120 ALA A O 1
ATOM 936 N N . GLU A 1 121 ? -12.430 -8.854 25.311 1.00 97.06 121 GLU A N 1
ATOM 937 C CA . GLU A 1 121 ? -12.494 -9.044 23.859 1.00 97.06 121 GLU A CA 1
ATOM 938 C C . GLU A 1 121 ? -12.116 -7.769 23.103 1.00 97.06 121 GLU A C 1
ATOM 940 O O . GLU A 1 121 ? -11.393 -7.834 22.108 1.00 97.06 121 GLU A O 1
ATOM 945 N N . MET A 1 122 ? -12.566 -6.607 23.585 1.00 97.88 122 MET A N 1
ATOM 946 C CA . MET A 1 122 ? -12.223 -5.312 22.993 1.00 97.88 122 MET A CA 1
ATOM 947 C C . MET A 1 122 ? -10.724 -5.023 23.109 1.00 97.88 122 MET A C 1
ATOM 949 O O . MET A 1 122 ? -10.108 -4.637 22.119 1.00 97.88 122 MET A O 1
ATOM 953 N N . LYS A 1 123 ? -10.117 -5.274 24.279 1.00 98.00 123 LYS A N 1
ATOM 954 C CA . LYS A 1 123 ? -8.664 -5.139 24.474 1.00 98.00 123 LYS A CA 1
ATOM 955 C C . LYS A 1 123 ? -7.892 -6.086 23.554 1.00 98.00 123 LYS A C 1
ATOM 957 O O . LYS A 1 123 ? -6.933 -5.665 22.919 1.00 98.00 123 LYS A O 1
ATOM 962 N N . LYS A 1 124 ? -8.339 -7.338 23.404 1.00 98.25 124 LYS A N 1
ATOM 963 C CA . LYS A 1 124 ? -7.722 -8.289 22.465 1.00 98.25 124 LYS A CA 1
ATOM 964 C C . LYS A 1 124 ? -7.804 -7.808 21.013 1.00 98.25 124 LYS A C 1
ATOM 966 O O . LYS A 1 124 ? -6.817 -7.901 20.291 1.00 98.25 124 LYS A O 1
ATOM 971 N N . ALA A 1 125 ? -8.964 -7.302 20.591 1.00 98.06 125 ALA A N 1
ATOM 972 C CA . ALA A 1 125 ? -9.139 -6.750 19.251 1.00 98.06 125 ALA A CA 1
ATOM 973 C C . ALA A 1 125 ? -8.221 -5.541 19.022 1.00 98.06 125 ALA A C 1
ATOM 975 O O . ALA A 1 125 ? -7.567 -5.462 17.989 1.00 98.06 125 ALA A O 1
ATOM 976 N N . LEU A 1 126 ? -8.118 -4.650 20.010 1.00 98.31 126 LEU A N 1
ATOM 977 C CA . LEU A 1 126 ? -7.245 -3.484 19.947 1.00 98.31 126 LEU A CA 1
ATOM 978 C C . LEU A 1 126 ? -5.769 -3.875 19.809 1.00 98.31 126 LEU A C 1
ATOM 980 O O . LEU A 1 126 ? -5.080 -3.334 18.951 1.00 98.31 126 LEU A O 1
ATOM 984 N N . GLU A 1 127 ? -5.281 -4.824 20.609 1.00 98.50 127 GLU A N 1
ATOM 985 C CA . GLU A 1 127 ? -3.889 -5.282 20.516 1.00 98.50 127 GLU A CA 1
ATOM 986 C C . GLU A 1 127 ? -3.587 -5.956 19.172 1.00 98.50 127 GLU A C 1
ATOM 988 O O . GLU A 1 127 ? -2.532 -5.722 18.582 1.00 98.50 127 GLU A O 1
ATOM 993 N N . GLN A 1 128 ? -4.534 -6.732 18.639 1.00 98.50 128 GLN A N 1
ATOM 994 C CA . GLN A 1 128 ? -4.397 -7.306 17.303 1.00 98.50 128 GLN A CA 1
ATOM 995 C C . GLN A 1 128 ? -4.344 -6.211 16.227 1.00 98.50 128 GLN A C 1
ATOM 997 O O . GLN A 1 128 ? -3.450 -6.235 15.385 1.00 98.50 128 GLN A O 1
ATOM 1002 N N . MET A 1 129 ? -5.226 -5.207 16.299 1.00 98.50 129 MET A N 1
ATOM 1003 C CA . MET A 1 129 ? -5.205 -4.068 15.375 1.00 98.50 129 MET A CA 1
ATOM 1004 C C . MET A 1 129 ? -3.892 -3.287 15.454 1.00 98.50 129 MET A C 1
ATOM 1006 O O . MET A 1 129 ? -3.348 -2.921 14.418 1.00 98.50 129 MET A O 1
ATOM 1010 N N . LYS A 1 130 ? -3.339 -3.062 16.655 1.00 98.62 130 LYS A N 1
ATOM 1011 C CA . LYS A 1 130 ? -2.029 -2.404 16.815 1.00 98.62 130 LYS A CA 1
ATOM 1012 C C . LYS A 1 130 ? -0.935 -3.181 16.094 1.00 98.62 130 LYS A C 1
ATOM 1014 O O . LYS A 1 130 ? -0.173 -2.592 15.335 1.00 98.62 130 LYS A O 1
ATOM 1019 N N . LYS A 1 131 ? -0.890 -4.501 16.286 1.00 98.50 131 LYS A N 1
ATOM 1020 C CA . LYS A 1 131 ? 0.073 -5.367 15.600 1.00 98.50 131 LYS A CA 1
ATOM 1021 C C . LYS A 1 131 ? -0.078 -5.279 14.081 1.00 98.50 131 LYS A C 1
ATOM 1023 O O . LYS A 1 131 ? 0.910 -5.091 13.379 1.00 98.50 131 LYS A O 1
ATOM 1028 N N . ASP A 1 132 ? -1.307 -5.375 13.586 1.00 98.31 132 ASP A N 1
ATOM 1029 C CA . ASP A 1 132 ? -1.596 -5.293 12.157 1.00 98.31 132 ASP A CA 1
ATOM 1030 C C . ASP A 1 132 ? -1.187 -3.943 11.555 1.00 98.31 132 ASP A C 1
ATOM 1032 O O . ASP A 1 132 ? -0.639 -3.914 10.454 1.00 98.31 132 ASP A O 1
ATOM 1036 N N . VAL A 1 133 ? -1.390 -2.840 12.282 1.00 98.44 133 VAL A N 1
ATOM 1037 C CA . VAL A 1 133 ? -0.952 -1.497 11.872 1.00 98.44 133 VAL A CA 1
ATOM 1038 C C . VAL A 1 133 ? 0.570 -1.397 11.790 1.00 98.44 133 VAL A C 1
ATOM 1040 O O . VAL A 1 133 ? 1.084 -0.825 10.830 1.00 98.44 133 VAL A O 1
ATOM 1043 N N . GLU A 1 134 ? 1.309 -1.960 12.744 1.00 98.31 134 GLU A N 1
ATOM 1044 C CA . GLU A 1 134 ? 2.776 -1.959 12.682 1.00 98.31 134 GLU A CA 1
ATOM 1045 C C . GLU A 1 134 ? 3.301 -2.808 11.514 1.00 98.31 134 GLU A C 1
ATOM 1047 O O . GLU A 1 134 ? 4.210 -2.384 10.801 1.00 98.31 134 GLU A O 1
ATOM 1052 N N . GLU A 1 135 ? 2.679 -3.957 11.237 1.00 97.81 135 GLU A N 1
ATOM 1053 C CA . GLU A 1 135 ? 2.991 -4.755 10.043 1.00 97.81 135 GLU A CA 1
ATOM 1054 C C . GLU A 1 135 ? 2.712 -3.978 8.744 1.00 97.81 135 GLU A C 1
ATOM 1056 O O . GLU A 1 135 ? 3.502 -4.040 7.800 1.00 97.81 135 GLU A O 1
ATOM 1061 N N . MET A 1 136 ? 1.610 -3.218 8.691 1.00 97.88 136 MET A N 1
ATOM 1062 C CA . MET A 1 136 ? 1.288 -2.360 7.546 1.00 97.88 136 MET A CA 1
ATOM 1063 C C . MET A 1 136 ? 2.337 -1.265 7.343 1.00 97.88 136 MET A C 1
ATOM 1065 O O . MET A 1 136 ? 2.799 -1.079 6.218 1.00 97.88 136 MET A O 1
ATOM 1069 N N . LYS A 1 137 ? 2.754 -0.581 8.415 1.00 97.00 137 LYS A N 1
ATOM 1070 C CA . LYS A 1 137 ? 3.794 0.458 8.357 1.00 97.00 137 LYS A CA 1
ATOM 1071 C C . LYS A 1 137 ? 5.128 -0.099 7.871 1.00 97.00 137 LYS A C 1
ATOM 1073 O O . LYS A 1 137 ? 5.746 0.497 6.995 1.00 97.00 137 LYS A O 1
ATOM 1078 N N . ALA A 1 138 ? 5.544 -1.256 8.385 1.00 97.25 138 ALA A N 1
ATOM 1079 C CA . ALA A 1 138 ? 6.776 -1.908 7.947 1.00 97.25 138 ALA A CA 1
ATOM 1080 C C . ALA A 1 138 ? 6.723 -2.282 6.454 1.00 97.25 138 ALA A C 1
ATOM 1082 O O . ALA A 1 138 ? 7.701 -2.109 5.727 1.00 97.25 138 ALA A O 1
ATOM 1083 N N . ALA A 1 139 ? 5.568 -2.755 5.975 1.00 96.94 139 ALA A N 1
ATOM 1084 C CA . ALA A 1 139 ? 5.364 -3.030 4.557 1.00 96.94 139 ALA A CA 1
ATOM 1085 C C . ALA A 1 139 ? 5.418 -1.750 3.702 1.00 96.94 139 ALA A C 1
ATOM 1087 O O . ALA A 1 139 ? 6.060 -1.759 2.654 1.00 96.94 139 ALA A O 1
ATOM 1088 N N . HIS A 1 140 ? 4.811 -0.647 4.157 1.00 96.50 140 HIS A N 1
ATOM 1089 C CA . HIS A 1 140 ? 4.911 0.657 3.487 1.00 96.50 140 HIS A CA 1
ATOM 1090 C C . HIS A 1 140 ? 6.352 1.147 3.411 1.00 96.50 140 HIS A C 1
ATOM 1092 O O . HIS A 1 140 ? 6.798 1.558 2.345 1.00 96.50 140 HIS A O 1
ATOM 1098 N N . GLU A 1 141 ? 7.103 1.066 4.507 1.00 96.12 141 GLU A N 1
ATOM 1099 C CA . GLU A 1 141 ? 8.508 1.475 4.534 1.00 96.12 141 GLU A CA 1
ATOM 1100 C C . GLU A 1 141 ? 9.352 0.659 3.549 1.00 96.12 141 GLU A C 1
ATOM 1102 O O . GLU A 1 141 ? 10.100 1.231 2.755 1.00 96.12 141 GLU A O 1
ATOM 1107 N N . LYS A 1 142 ? 9.178 -0.668 3.536 1.00 96.31 142 LYS A N 1
ATOM 1108 C CA . LYS A 1 142 ? 9.848 -1.552 2.576 1.00 96.31 142 LYS A CA 1
ATOM 1109 C C . LYS A 1 142 ? 9.524 -1.169 1.130 1.00 96.31 142 LYS A C 1
ATOM 1111 O O . LYS A 1 142 ? 10.433 -1.080 0.310 1.00 96.31 142 LYS A O 1
ATOM 1116 N N . MET A 1 143 ? 8.261 -0.886 0.823 1.00 96.06 143 MET A N 1
ATOM 1117 C CA . MET A 1 143 ? 7.861 -0.452 -0.519 1.00 96.06 143 MET A CA 1
ATOM 1118 C C . MET A 1 143 ? 8.451 0.901 -0.901 1.00 96.06 143 MET A C 1
ATOM 1120 O O . MET A 1 143 ? 8.864 1.086 -2.039 1.00 96.06 143 MET A O 1
ATOM 1124 N N . MET A 1 144 ? 8.560 1.840 0.039 1.00 93.69 144 MET A N 1
ATOM 1125 C CA . MET A 1 144 ? 9.207 3.126 -0.229 1.00 93.69 144 MET A CA 1
ATOM 1126 C C . MET A 1 144 ? 10.709 2.974 -0.499 1.00 93.69 144 MET A C 1
ATOM 1128 O O . MET A 1 144 ? 11.256 3.686 -1.340 1.00 93.69 144 MET A O 1
ATOM 1132 N N . GLN A 1 145 ? 11.379 2.027 0.162 1.00 95.00 145 GLN A N 1
ATOM 1133 C CA . GLN A 1 145 ? 12.768 1.679 -0.156 1.00 95.00 145 GLN A CA 1
ATOM 1134 C C . GLN A 1 145 ? 12.882 1.054 -1.555 1.00 95.00 145 GLN A C 1
ATOM 1136 O O . GLN A 1 145 ? 13.796 1.379 -2.311 1.00 95.00 145 GLN A O 1
ATOM 1141 N N . GLU A 1 146 ? 11.934 0.192 -1.920 1.00 95.38 146 GLU A N 1
ATOM 1142 C CA . GLU A 1 146 ? 11.848 -0.405 -3.254 1.00 95.38 146 GLU A CA 1
ATOM 1143 C C . GLU A 1 146 ? 11.580 0.652 -4.339 1.00 95.38 146 GLU A C 1
ATOM 1145 O O . GLU A 1 146 ? 12.247 0.625 -5.371 1.00 95.38 146 GLU A O 1
ATOM 1150 N N . HIS A 1 147 ? 10.711 1.638 -4.091 1.00 94.00 147 HIS A N 1
ATOM 1151 C CA . HIS A 1 147 ? 10.516 2.781 -4.991 1.00 94.00 147 HIS A CA 1
ATOM 1152 C C . HIS A 1 147 ? 11.804 3.588 -5.179 1.00 94.00 147 HIS A C 1
ATOM 1154 O O . HIS A 1 147 ? 12.165 3.905 -6.306 1.00 94.00 147 HIS A O 1
ATOM 1160 N N . ALA A 1 148 ? 12.564 3.847 -4.110 1.00 93.25 148 ALA A N 1
ATOM 1161 C CA . ALA A 1 148 ? 13.843 4.549 -4.236 1.00 93.25 148 ALA A CA 1
ATOM 1162 C C . ALA A 1 148 ? 14.845 3.791 -5.132 1.00 93.25 148 ALA A C 1
ATOM 1164 O O . ALA A 1 148 ? 15.631 4.406 -5.860 1.00 93.25 148 ALA A O 1
ATOM 1165 N N . GLN A 1 149 ? 14.813 2.454 -5.106 1.00 93.06 149 GLN A N 1
ATOM 1166 C CA . GLN A 1 149 ? 15.606 1.630 -6.016 1.00 93.06 149 GLN A CA 1
ATOM 1167 C C . GLN A 1 149 ? 15.067 1.684 -7.454 1.00 93.06 149 GLN A C 1
ATOM 1169 O O . GLN A 1 149 ? 15.861 1.823 -8.386 1.00 93.06 149 GLN A O 1
ATOM 1174 N N . ILE A 1 150 ? 13.745 1.624 -7.641 1.00 92.44 150 ILE A N 1
ATOM 1175 C CA . ILE A 1 150 ? 13.092 1.769 -8.951 1.00 92.44 150 ILE A CA 1
ATOM 1176 C C . ILE A 1 150 ? 13.446 3.119 -9.585 1.00 92.44 150 ILE A C 1
ATOM 1178 O O . ILE A 1 150 ? 13.820 3.159 -10.753 1.00 92.44 150 ILE A O 1
ATOM 1182 N N . ASP A 1 151 ? 13.438 4.208 -8.820 1.00 93.69 151 ASP A N 1
ATOM 1183 C CA . ASP A 1 151 ? 13.840 5.539 -9.285 1.00 93.69 151 ASP A CA 1
ATOM 1184 C C . ASP A 1 151 ? 15.285 5.574 -9.795 1.00 93.69 151 ASP A C 1
ATOM 1186 O O . ASP A 1 151 ? 15.605 6.198 -10.814 1.00 93.69 151 ASP A O 1
ATOM 1190 N N . ALA A 1 152 ? 16.194 4.903 -9.085 1.00 94.56 152 ALA A N 1
ATOM 1191 C CA . ALA A 1 152 ? 17.578 4.773 -9.522 1.00 94.56 152 ALA A CA 1
ATOM 1192 C C . ALA A 1 152 ? 17.685 3.936 -10.807 1.00 94.56 152 ALA A C 1
ATOM 1194 O O . ALA A 1 152 ? 18.487 4.252 -11.690 1.00 94.56 152 ALA A O 1
ATOM 1195 N N . ASP A 1 153 ? 16.868 2.894 -10.931 1.00 94.75 153 ASP A N 1
ATOM 1196 C CA . ASP A 1 153 ? 16.807 2.050 -12.118 1.00 94.75 153 ASP A CA 1
ATOM 1197 C C . ASP A 1 153 ? 16.210 2.796 -13.318 1.00 94.75 153 ASP A C 1
ATOM 1199 O O . ASP A 1 153 ? 16.758 2.693 -14.413 1.00 94.75 153 ASP A O 1
ATOM 1203 N N . HIS A 1 154 ? 15.184 3.628 -13.124 1.00 94.56 154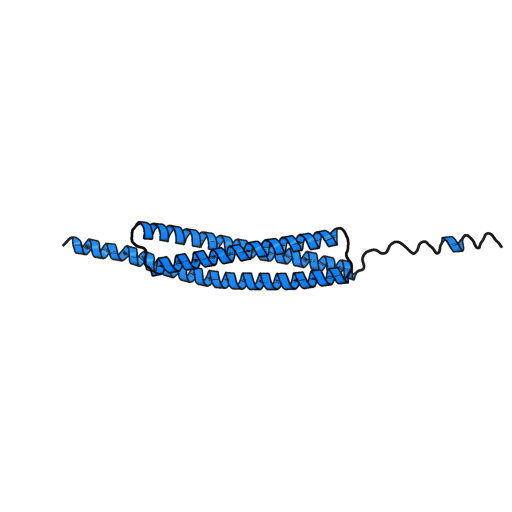 HIS A N 1
ATOM 1204 C CA . HIS A 1 154 ? 14.627 4.502 -14.159 1.00 94.56 154 HIS A CA 1
ATOM 1205 C C . HIS A 1 154 ? 15.688 5.459 -14.726 1.00 94.56 154 HIS A C 1
ATOM 1207 O O . HIS A 1 154 ? 15.799 5.611 -15.942 1.00 94.56 154 HIS A O 1
ATOM 1213 N N . LYS A 1 155 ? 16.548 6.038 -13.877 1.00 94.62 155 LYS A N 1
ATOM 1214 C CA . LYS A 1 155 ? 17.670 6.877 -14.344 1.00 94.62 155 LYS A CA 1
ATOM 1215 C C . LYS A 1 155 ? 18.666 6.087 -15.193 1.00 94.62 155 LYS A C 1
ATOM 1217 O O . LYS A 1 155 ? 19.058 6.538 -16.266 1.00 94.62 155 LYS A O 1
ATOM 1222 N N . LYS A 1 156 ? 19.041 4.882 -14.756 1.00 95.19 156 LYS A N 1
ATOM 1223 C CA . LYS A 1 156 ? 19.919 3.998 -15.543 1.00 95.19 156 LYS A CA 1
ATOM 1224 C C . LYS A 1 156 ? 19.266 3.585 -16.859 1.00 95.19 156 LYS A C 1
ATOM 1226 O O . LYS A 1 156 ? 19.936 3.509 -17.886 1.00 95.19 156 LYS A O 1
ATOM 1231 N N . PHE A 1 157 ? 17.962 3.316 -16.842 1.00 95.31 157 PHE A N 1
ATOM 1232 C CA . PHE A 1 157 ? 17.193 3.021 -18.042 1.00 95.31 157 PHE A CA 1
ATOM 1233 C C . PHE A 1 157 ? 17.285 4.174 -19.044 1.00 95.31 157 PHE A C 1
ATOM 1235 O O . PHE A 1 157 ? 17.553 3.937 -20.222 1.00 95.31 157 PHE A O 1
ATOM 1242 N N . ASP A 1 158 ? 17.147 5.415 -18.578 1.00 93.44 158 ASP A N 1
ATOM 1243 C CA . ASP A 1 158 ? 17.268 6.612 -19.411 1.00 93.44 158 ASP A CA 1
ATOM 1244 C C . ASP A 1 158 ? 18.649 6.759 -20.047 1.00 93.44 158 ASP A C 1
ATOM 1246 O O . ASP A 1 158 ? 18.747 7.034 -21.245 1.00 93.44 158 ASP A O 1
ATOM 1250 N N . GLU A 1 159 ? 19.712 6.515 -19.283 1.00 94.19 159 GLU A N 1
ATOM 1251 C CA . GLU A 1 159 ? 21.087 6.523 -19.788 1.00 94.19 159 GLU A CA 1
ATOM 1252 C C . GLU A 1 159 ? 21.293 5.459 -20.872 1.00 94.19 159 GLU A C 1
ATOM 1254 O O . GLU A 1 159 ? 21.818 5.751 -21.952 1.00 94.19 159 GLU A O 1
ATOM 1259 N N . MET A 1 160 ? 20.827 4.230 -20.624 1.00 93.62 160 MET A N 1
ATOM 1260 C CA . MET A 1 160 ? 20.911 3.144 -21.599 1.00 93.62 160 MET A CA 1
ATOM 1261 C C . MET A 1 160 ? 20.091 3.455 -22.861 1.00 93.62 160 MET A C 1
ATOM 1263 O O . MET A 1 160 ? 20.550 3.201 -23.978 1.00 93.62 160 MET A O 1
ATOM 1267 N N . ALA A 1 161 ? 18.896 4.030 -22.707 1.00 90.25 161 ALA A N 1
ATOM 1268 C CA . ALA A 1 161 ? 18.026 4.424 -23.811 1.00 90.25 161 ALA A CA 1
ATOM 1269 C C . ALA A 1 161 ? 18.660 5.529 -24.668 1.00 90.25 161 ALA A C 1
ATOM 1271 O O . ALA A 1 161 ? 18.636 5.457 -25.900 1.00 90.25 161 ALA A O 1
ATOM 1272 N N . ALA A 1 162 ? 19.274 6.528 -24.029 1.00 90.62 162 ALA A N 1
ATOM 1273 C CA . ALA A 1 162 ? 19.994 7.595 -24.713 1.00 90.62 162 ALA A CA 1
ATOM 1274 C C . ALA A 1 162 ? 21.221 7.057 -25.465 1.00 90.62 162 ALA A C 1
ATOM 1276 O O . ALA A 1 162 ? 21.434 7.405 -26.630 1.00 90.62 162 ALA A O 1
ATOM 1277 N N . ALA A 1 163 ? 21.996 6.164 -24.844 1.00 89.00 163 ALA A N 1
ATOM 1278 C CA . ALA A 1 163 ? 23.148 5.531 -25.481 1.00 89.00 163 ALA A CA 1
ATOM 1279 C C . ALA A 1 163 ? 22.739 4.724 -26.726 1.00 89.00 163 ALA A C 1
ATOM 1281 O O . ALA A 1 163 ? 23.358 4.874 -27.784 1.00 89.00 163 ALA A O 1
ATOM 1282 N N . ALA A 1 164 ? 21.656 3.943 -26.631 1.00 82.19 164 ALA A N 1
ATOM 1283 C CA . ALA A 1 164 ? 21.099 3.175 -27.745 1.00 82.19 164 ALA A CA 1
ATOM 1284 C C . ALA A 1 164 ? 20.612 4.071 -28.903 1.00 82.19 164 ALA A C 1
ATOM 1286 O O . ALA A 1 164 ? 20.689 3.687 -30.074 1.00 82.19 164 ALA A O 1
ATOM 1287 N N . ALA A 1 165 ? 20.150 5.291 -28.609 1.00 77.44 165 ALA A N 1
ATOM 1288 C CA . ALA A 1 165 ? 19.806 6.277 -29.631 1.00 77.44 165 ALA A CA 1
ATOM 1289 C C . ALA A 1 165 ? 21.051 6.869 -30.327 1.00 77.44 165 ALA A C 1
ATOM 1291 O O . ALA A 1 165 ? 21.039 7.064 -31.543 1.00 77.44 165 ALA A O 1
ATOM 1292 N N . GLN A 1 166 ? 22.140 7.114 -29.587 1.00 74.44 166 GLN A N 1
ATOM 1293 C CA . GLN A 1 166 ? 23.378 7.718 -30.108 1.00 74.44 166 GLN A CA 1
ATOM 1294 C C . GLN A 1 166 ? 24.253 6.759 -30.932 1.00 74.44 166 GLN A C 1
ATOM 1296 O O . GLN A 1 166 ? 24.969 7.196 -31.838 1.00 74.44 166 GLN A O 1
ATOM 1301 N N . THR A 1 167 ? 24.197 5.447 -30.676 1.00 60.97 167 THR A N 1
ATOM 1302 C CA . THR A 1 167 ? 24.997 4.468 -31.441 1.00 60.97 167 THR A CA 1
ATOM 1303 C C . THR A 1 167 ? 24.618 4.459 -32.933 1.00 60.97 167 THR A C 1
ATOM 1305 O O . TH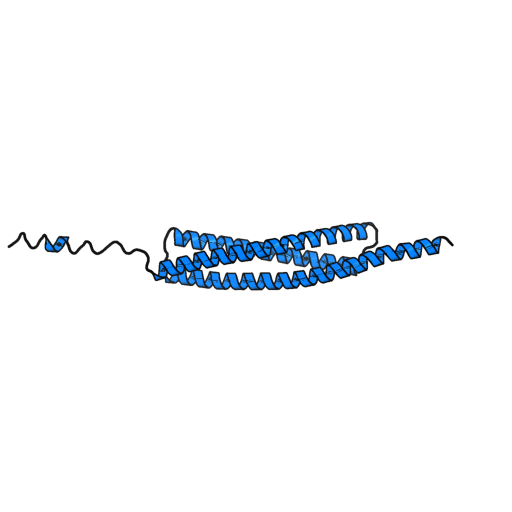R A 1 167 ? 25.453 4.170 -33.791 1.00 60.97 167 THR A O 1
ATOM 1308 N N . GLN A 1 168 ? 23.386 4.860 -33.274 1.00 53.16 168 GLN A N 1
ATOM 1309 C CA . GLN A 1 168 ? 22.921 4.961 -34.661 1.00 53.16 168 GLN A CA 1
ATOM 1310 C C . GLN A 1 168 ? 23.386 6.223 -35.396 1.00 53.16 168 GLN A C 1
ATOM 1312 O O . GLN A 1 168 ? 23.676 6.135 -36.589 1.00 53.16 168 GLN A O 1
ATOM 1317 N N . THR A 1 169 ? 23.514 7.379 -34.736 1.00 56.22 169 THR A N 1
ATOM 1318 C CA . THR A 1 169 ? 24.008 8.602 -35.399 1.00 56.22 169 THR A CA 1
ATOM 1319 C C . THR A 1 169 ? 25.451 8.434 -35.869 1.00 56.22 169 THR A C 1
ATOM 1321 O O . THR A 1 169 ? 25.809 8.898 -36.951 1.00 56.22 169 THR A O 1
ATOM 1324 N N . GLN A 1 170 ? 26.272 7.703 -35.111 1.00 53.41 170 GLN A N 1
ATOM 1325 C CA . GLN A 1 170 ? 27.663 7.436 -35.481 1.00 53.41 170 GLN A CA 1
ATOM 1326 C C . GLN A 1 170 ? 27.808 6.327 -36.540 1.00 53.41 170 GLN A C 1
ATOM 1328 O O . GLN A 1 170 ? 28.664 6.442 -37.421 1.00 53.41 170 GLN A O 1
ATOM 1333 N N . ALA A 1 171 ? 26.970 5.282 -36.510 1.00 56.12 171 ALA A N 1
ATOM 1334 C CA . ALA A 1 171 ? 26.980 4.219 -37.522 1.00 56.12 171 ALA A CA 1
ATOM 1335 C C . ALA A 1 171 ? 26.446 4.699 -38.887 1.00 56.12 171 ALA A C 1
ATOM 1337 O O . ALA A 1 171 ? 27.064 4.438 -39.920 1.00 56.12 171 ALA A O 1
ATOM 1338 N N . ALA A 1 172 ? 25.360 5.483 -38.902 1.00 55.91 172 ALA A N 1
ATOM 1339 C CA . ALA A 1 172 ? 24.802 6.065 -40.125 1.00 55.91 172 ALA A CA 1
ATOM 1340 C C . ALA A 1 172 ? 25.731 7.113 -40.774 1.00 55.91 172 ALA A C 1
ATOM 1342 O O . ALA A 1 172 ? 25.740 7.254 -41.996 1.00 55.91 172 ALA A O 1
ATOM 1343 N N . ALA A 1 173 ? 26.543 7.822 -39.980 1.00 55.78 173 ALA A N 1
ATOM 1344 C CA . ALA A 1 173 ? 27.542 8.768 -40.485 1.00 55.78 173 ALA A CA 1
ATOM 1345 C C . ALA A 1 173 ? 28.786 8.082 -41.084 1.00 55.78 173 ALA A C 1
ATOM 1347 O O . ALA A 1 173 ? 29.411 8.633 -41.989 1.00 55.78 173 ALA A O 1
ATOM 1348 N N . LYS A 1 174 ? 29.147 6.878 -40.614 1.00 55.16 174 LYS A N 1
ATOM 1349 C CA . LYS A 1 174 ? 30.285 6.101 -41.142 1.00 55.16 174 LYS A CA 1
ATOM 1350 C C . LYS A 1 174 ? 29.955 5.298 -42.406 1.00 55.16 174 LYS A C 1
ATOM 1352 O O . LYS A 1 174 ? 30.862 5.055 -43.189 1.00 55.16 174 LYS A O 1
ATOM 1357 N N . GLY A 1 175 ? 28.691 4.932 -42.636 1.00 53.81 175 GLY A N 1
ATOM 1358 C CA . GLY A 1 175 ? 28.247 4.211 -43.842 1.00 53.81 175 GLY A CA 1
ATOM 1359 C C . GLY A 1 175 ? 27.989 5.081 -45.084 1.00 53.81 175 GLY A C 1
ATOM 1360 O O . GLY A 1 175 ? 27.542 4.561 -46.099 1.00 53.81 175 GLY A O 1
ATOM 1361 N N . LYS A 1 176 ? 28.224 6.399 -45.004 1.00 53.25 176 LYS A N 1
ATOM 1362 C CA . LYS A 1 176 ? 28.050 7.370 -46.105 1.00 53.25 176 LYS A CA 1
ATOM 1363 C C . LYS A 1 176 ? 29.375 7.902 -46.688 1.00 53.25 176 LYS A C 1
ATOM 1365 O O . LYS A 1 176 ? 29.343 8.895 -47.412 1.00 53.25 176 LYS A O 1
ATOM 1370 N N . LYS A 1 177 ? 30.517 7.294 -46.354 1.00 44.84 177 LYS A N 1
ATOM 1371 C CA . LYS A 1 177 ? 31.826 7.617 -46.946 1.00 44.84 177 LYS A CA 1
ATOM 1372 C C . LYS A 1 177 ? 32.245 6.575 -47.966 1.00 44.84 177 LYS A C 1
ATOM 1374 O O . LYS A 1 177 ? 32.014 5.382 -47.682 1.00 44.84 177 LYS A O 1
#

Foldseek 3Di:
DPPVVVVVVVVVPPPPDDPDDDPLLVVLLVLLVVLLVVLVVVLVVLVVVVVVLVVLLVVLVVLQVVCVVVVLDDPLSVVLNVVVVVVVVVVVVLNVVSVVLSVVSVVLSVVCVVPRDDSVVSVVVSVVSVVSSVVNVVVSVVVVVVSVVNVVVSVVSVVSSVVSVVVVVVVVVVVPD

InterPro domains:
  IPR036785 YkyA-like superfamily [SSF140423] (29-160)

Sequence (177 aa):
MQKLLFFLLILGLSGLLGCGPSKEQLQTLEELKKLASEAASTHETFMKAHQKEDEDHKRMEQRYDSLKAAGKSTPAMDSMVAAHKALLSQHETVMNAQMEKLKSFDEVVKKYTAKIGELAEMKKALEQMKKDVEEMKAAHEKMMQEHAQIDADHKKFDEMAAAAAQTQTQAAAKGKK

Organism: NCBI:txid1868324

pLDDT: mean 87.27, std 16.69, range [44.75, 98.62]